Protein AF-A0A6J5JXS4-F1 (afdb_monomer)

Nearest PDB structures (foldseek):
  8ibg-assembly1_AH  TM=4.203E-01  e=9.834E+00  Mus musculus
  4q1s-assembly1_Y  TM=2.236E-01  e=3.409E+00  Saccharomyces cerevisiae S288C

Structure (mmCIF, N/CA/C/O backbone):
data_AF-A0A6J5JXS4-F1
#
_entry.id   AF-A0A6J5JXS4-F1
#
loop_
_atom_site.group_PDB
_atom_site.id
_atom_site.type_symbol
_atom_site.label_atom_id
_atom_site.label_alt_id
_atom_site.label_comp_id
_atom_site.label_asym_id
_atom_site.label_entity_id
_atom_site.label_seq_id
_atom_site.pdbx_PDB_ins_code
_atom_site.Cartn_x
_atom_site.Cartn_y
_atom_site.Cartn_z
_atom_site.occupancy
_atom_site.B_iso_or_equiv
_atom_site.auth_seq_id
_atom_site.auth_comp_id
_atom_site.auth_asym_id
_atom_site.auth_atom_id
_atom_site.pdbx_PDB_model_num
ATOM 1 N N . MET A 1 1 ? -16.108 11.701 4.682 1.00 42.06 1 MET A N 1
ATOM 2 C CA . MET A 1 1 ? -15.941 10.466 3.880 1.00 42.06 1 MET A CA 1
ATOM 3 C C . MET A 1 1 ? -17.082 10.364 2.881 1.00 42.06 1 MET A C 1
ATOM 5 O O . MET A 1 1 ? -18.223 10.491 3.297 1.00 42.06 1 MET A O 1
ATOM 9 N N . LYS A 1 2 ? -16.813 10.157 1.585 1.00 38.91 2 LYS A N 1
ATOM 10 C CA . LYS A 1 2 ? -17.868 9.739 0.647 1.00 38.91 2 LYS A CA 1
ATOM 11 C C . LYS A 1 2 ? -18.012 8.221 0.774 1.00 38.91 2 LYS A C 1
ATOM 13 O O . LYS A 1 2 ? -17.230 7.488 0.175 1.00 38.91 2 LYS A O 1
ATOM 18 N N . SER A 1 3 ? -18.940 7.761 1.609 1.00 41.81 3 SER A N 1
ATOM 19 C CA . SER A 1 3 ? -19.343 6.353 1.645 1.00 41.81 3 SER A CA 1
ATOM 20 C C . SER A 1 3 ? -19.847 5.923 0.255 1.00 41.81 3 SER A C 1
ATOM 22 O O . SER A 1 3 ? -20.440 6.721 -0.470 1.00 41.81 3 SER A O 1
ATOM 24 N N . GLY A 1 4 ? -19.550 4.683 -0.155 1.00 47.94 4 GLY A N 1
ATOM 25 C CA . GLY A 1 4 ? -20.109 4.073 -1.374 1.00 47.94 4 GLY A CA 1
ATOM 26 C C . GLY A 1 4 ? -19.338 4.247 -2.693 1.00 47.94 4 GLY A C 1
ATOM 27 O O . GLY A 1 4 ? -19.882 3.907 -3.736 1.00 47.94 4 GLY A O 1
ATOM 28 N N . ARG A 1 5 ? -18.095 4.757 -2.697 1.00 61.16 5 ARG A N 1
ATOM 29 C CA . ARG A 1 5 ? -17.274 4.869 -3.932 1.00 61.16 5 ARG A CA 1
ATOM 30 C C . ARG A 1 5 ? -16.148 3.837 -4.077 1.00 61.16 5 ARG A C 1
ATOM 32 O O . ARG A 1 5 ? -15.535 3.772 -5.136 1.00 61.16 5 ARG A O 1
ATOM 39 N N . GLY A 1 6 ? -15.853 3.064 -3.034 1.00 69.62 6 GLY A N 1
ATOM 40 C CA . GLY A 1 6 ? -14.811 2.035 -3.072 1.00 69.62 6 GLY A CA 1
ATOM 41 C C . GLY A 1 6 ? -15.343 0.711 -3.615 1.00 69.62 6 GLY A C 1
ATOM 42 O O . GLY A 1 6 ? -16.494 0.368 -3.365 1.00 69.62 6 GLY A O 1
ATOM 43 N N . ASN A 1 7 ? -14.505 -0.038 -4.329 1.00 85.81 7 ASN A N 1
ATOM 44 C CA . ASN A 1 7 ? -14.795 -1.420 -4.690 1.00 85.81 7 ASN A CA 1
ATOM 45 C C . ASN A 1 7 ? -14.575 -2.314 -3.451 1.00 85.81 7 ASN A C 1
ATOM 47 O O . ASN A 1 7 ? -13.422 -2.516 -3.070 1.00 85.81 7 ASN A O 1
ATOM 51 N N . PRO A 1 8 ? -15.627 -2.855 -2.808 1.00 89.19 8 PRO A N 1
ATOM 52 C CA . PRO A 1 8 ? -15.463 -3.650 -1.591 1.00 89.19 8 PRO A CA 1
ATOM 53 C C . PRO A 1 8 ? -14.698 -4.954 -1.843 1.00 89.19 8 PRO 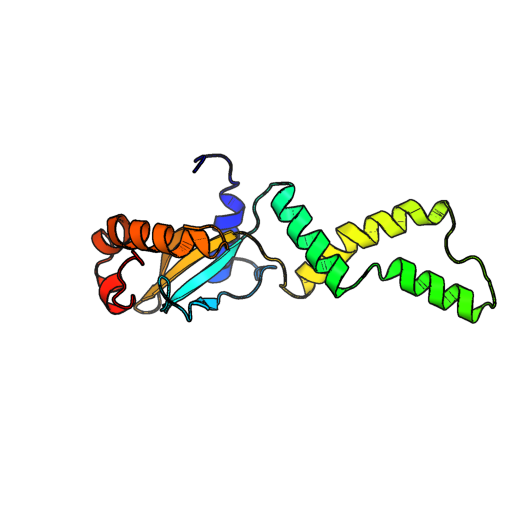A C 1
ATOM 55 O O . PRO A 1 8 ? -14.076 -5.480 -0.923 1.00 89.19 8 PRO A O 1
ATOM 58 N N . PHE A 1 9 ? -14.691 -5.459 -3.080 1.00 91.44 9 PHE A N 1
ATOM 59 C CA . PHE A 1 9 ? -13.984 -6.689 -3.418 1.00 91.44 9 PHE A CA 1
ATOM 60 C C . PHE A 1 9 ? -12.471 -6.557 -3.230 1.00 91.44 9 PHE A C 1
ATOM 62 O O . PHE A 1 9 ? -11.848 -7.521 -2.808 1.00 91.44 9 PHE A O 1
ATOM 69 N N . THR A 1 10 ? -11.882 -5.369 -3.421 1.00 92.00 10 THR A N 1
ATOM 70 C CA . THR A 1 10 ? -10.437 -5.191 -3.182 1.00 92.00 10 THR A CA 1
ATOM 71 C C . THR A 1 10 ? -10.076 -5.278 -1.702 1.00 92.00 10 THR A C 1
ATOM 73 O O . THR A 1 10 ? -8.971 -5.682 -1.363 1.00 92.00 10 THR A O 1
ATOM 76 N N . VAL A 1 11 ? -11.007 -4.943 -0.805 1.00 94.19 11 VAL A N 1
ATOM 77 C CA . VAL A 1 11 ? -10.833 -5.129 0.641 1.00 94.19 11 VAL A CA 1
ATOM 78 C C . VAL A 1 11 ? -11.006 -6.599 1.008 1.00 94.19 11 VAL A C 1
ATOM 80 O O . VAL A 1 11 ? -10.199 -7.140 1.760 1.00 94.19 11 VAL A O 1
ATOM 83 N N . LEU A 1 12 ? -12.041 -7.252 0.469 1.00 94.88 12 LEU A N 1
ATOM 84 C CA . LEU A 1 12 ? -12.311 -8.667 0.729 1.00 94.88 12 LEU A CA 1
ATOM 85 C C . LEU A 1 12 ? -11.170 -9.566 0.248 1.00 94.88 12 LEU A C 1
ATOM 87 O O . LEU A 1 12 ? -10.793 -10.479 0.970 1.00 94.88 12 LEU A O 1
ATOM 91 N N . GLU A 1 13 ? -10.567 -9.273 -0.906 1.00 94.44 13 GLU A N 1
ATOM 92 C CA . GLU A 1 13 ? -9.388 -9.993 -1.398 1.00 94.44 13 GLU A CA 1
ATOM 93 C C . GLU A 1 13 ? -8.228 -9.948 -0.394 1.00 94.44 13 GLU A C 1
ATOM 95 O O . GLU A 1 13 ? -7.579 -10.968 -0.155 1.00 94.44 13 GLU A O 1
ATOM 100 N N . GLU A 1 14 ? -7.989 -8.791 0.233 1.00 95.88 14 GLU A N 1
ATOM 101 C CA . GLU A 1 14 ? -6.938 -8.637 1.242 1.00 95.88 14 GLU A CA 1
ATOM 102 C C . GLU A 1 14 ? -7.291 -9.323 2.566 1.00 95.88 14 GLU A C 1
ATOM 104 O O . GLU A 1 14 ? -6.407 -9.897 3.203 1.00 95.88 14 GLU A O 1
ATOM 109 N N . ILE A 1 15 ? -8.569 -9.325 2.962 1.00 97.25 15 ILE A N 1
ATOM 110 C CA . ILE A 1 15 ? -9.050 -10.108 4.109 1.00 97.25 15 ILE A CA 1
ATOM 111 C C . ILE A 1 15 ? -8.861 -11.602 3.835 1.00 97.25 15 ILE A C 1
ATOM 113 O O . ILE A 1 15 ? -8.292 -12.307 4.659 1.00 97.25 15 ILE A O 1
ATOM 117 N N . ASP A 1 16 ? -9.283 -12.104 2.677 1.00 97.06 16 ASP A N 1
ATOM 118 C CA . ASP A 1 16 ? -9.129 -13.515 2.324 1.00 97.06 16 ASP A CA 1
ATOM 119 C C . ASP A 1 16 ? -7.653 -13.922 2.258 1.00 97.06 16 ASP A C 1
ATOM 121 O O . ASP A 1 16 ? -7.302 -15.008 2.721 1.00 97.06 16 ASP A O 1
ATOM 125 N N . ALA A 1 17 ? -6.778 -13.046 1.755 1.00 95.81 17 ALA A N 1
ATOM 126 C CA . ALA A 1 17 ? -5.339 -13.292 1.725 1.00 95.81 17 ALA A CA 1
ATOM 127 C C . ALA A 1 17 ? -4.741 -13.335 3.139 1.00 95.81 17 ALA A C 1
ATOM 129 O O . ALA A 1 17 ? -3.914 -14.200 3.428 1.00 95.81 17 ALA A O 1
ATOM 130 N N . LEU A 1 18 ? -5.164 -12.436 4.037 1.00 96.75 18 LEU A N 1
ATOM 131 C CA . LEU A 1 18 ? -4.766 -12.470 5.446 1.00 96.75 18 LEU A CA 1
ATOM 132 C C . LEU A 1 18 ? -5.238 -13.765 6.115 1.00 96.75 18 LEU A C 1
ATOM 134 O O . LEU A 1 18 ? -4.446 -14.441 6.769 1.00 96.75 18 LEU A O 1
ATOM 138 N N . GLU A 1 19 ? -6.497 -14.143 5.913 1.00 97.00 19 GLU A N 1
ATOM 139 C CA . GLU A 1 19 ? -7.103 -15.354 6.479 1.00 97.00 19 GLU A CA 1
ATOM 140 C C . GLU A 1 19 ? -6.625 -16.662 5.816 1.00 97.00 19 GLU A C 1
ATOM 142 O O . GLU A 1 19 ? -7.091 -17.737 6.186 1.00 97.00 19 GLU A O 1
ATOM 147 N N . GLY A 1 20 ? -5.718 -16.607 4.833 1.00 94.94 20 GLY A N 1
ATOM 148 C CA . GLY A 1 20 ? -5.206 -17.795 4.138 1.00 94.94 20 GLY A CA 1
ATOM 149 C C . GLY A 1 20 ? -6.246 -18.506 3.263 1.00 94.94 20 GLY A C 1
ATOM 150 O O . GLY A 1 20 ? -6.097 -19.688 2.962 1.00 94.94 20 GLY A O 1
ATOM 151 N N . ARG A 1 21 ? -7.311 -17.799 2.866 1.00 94.44 21 ARG A N 1
ATOM 152 C CA . ARG A 1 21 ? -8.428 -18.307 2.050 1.00 94.44 21 ARG A CA 1
ATOM 153 C C . ARG A 1 21 ? -8.268 -18.018 0.556 1.00 94.44 21 ARG A C 1
ATOM 155 O O . ARG A 1 21 ? -9.014 -18.566 -0.250 1.00 94.44 21 ARG A O 1
ATOM 162 N N . SER A 1 22 ? -7.308 -17.177 0.175 1.00 93.25 22 SER A N 1
ATOM 163 C CA . SER A 1 22 ? -7.018 -16.836 -1.220 1.00 93.25 22 SER A CA 1
ATOM 164 C C . SER A 1 22 ? -5.513 -16.823 -1.506 1.00 93.25 22 SER A C 1
ATOM 166 O O . SER A 1 22 ? -4.681 -17.148 -0.655 1.00 93.25 22 SER A O 1
ATOM 168 N N . ARG A 1 23 ? -5.155 -16.483 -2.750 1.00 90.62 23 ARG A N 1
ATOM 169 C CA . ARG A 1 23 ? -3.759 -16.313 -3.165 1.00 90.62 23 ARG A CA 1
ATOM 170 C C . ARG A 1 23 ? -3.054 -15.234 -2.325 1.00 90.62 23 ARG A C 1
ATOM 172 O O . ARG A 1 23 ? -3.706 -14.288 -1.883 1.00 90.62 23 ARG A O 1
ATOM 179 N N . PRO A 1 24 ? -1.718 -15.298 -2.187 1.00 89.81 24 PRO A N 1
ATOM 180 C CA . PRO A 1 24 ? -0.966 -14.238 -1.536 1.00 89.81 24 PRO A CA 1
ATOM 181 C C . PRO A 1 24 ? -1.234 -12.868 -2.164 1.00 89.81 24 PRO A C 1
ATOM 183 O O . PRO A 1 24 ? -1.287 -12.714 -3.387 1.00 89.81 24 PRO A O 1
ATOM 186 N N . SER A 1 25 ? -1.367 -11.867 -1.299 1.00 92.31 25 SER A N 1
ATOM 187 C CA . SER A 1 25 ? -1.529 -10.470 -1.691 1.00 92.31 25 SER A CA 1
ATOM 188 C C . SER A 1 25 ? -0.316 -9.965 -2.480 1.00 92.31 25 SER A C 1
ATOM 190 O O . SER A 1 25 ? 0.829 -10.321 -2.194 1.00 92.31 25 SER A O 1
ATOM 192 N N . GLN A 1 26 ? -0.574 -9.097 -3.459 1.00 91.62 26 GLN A N 1
ATOM 193 C CA . GLN A 1 26 ? 0.455 -8.346 -4.196 1.00 91.62 26 GLN A CA 1
ATOM 194 C C . GLN A 1 26 ? 0.848 -7.043 -3.478 1.00 91.62 26 GLN A C 1
ATOM 196 O O . GLN A 1 26 ? 1.703 -6.292 -3.952 1.00 91.62 26 GLN A O 1
ATOM 201 N N . HIS A 1 27 ? 0.206 -6.749 -2.348 1.00 92.75 27 HIS A N 1
ATOM 202 C CA . HIS A 1 27 ? 0.524 -5.620 -1.492 1.00 92.75 27 HIS A CA 1
ATOM 203 C C . HIS A 1 27 ? 1.500 -6.024 -0.400 1.00 92.75 27 HIS A C 1
ATOM 205 O O . HIS A 1 27 ? 1.545 -7.184 0.024 1.00 92.75 27 HIS A O 1
ATOM 211 N N . LYS A 1 28 ? 2.188 -5.012 0.136 1.00 91.06 28 LYS A N 1
ATOM 212 C CA . LYS A 1 28 ? 3.107 -5.173 1.266 1.00 91.06 28 LYS A CA 1
ATOM 213 C C . LYS A 1 28 ? 2.480 -6.012 2.385 1.00 91.06 28 LYS A C 1
ATOM 215 O O . LYS A 1 28 ? 1.269 -5.884 2.622 1.00 91.06 28 LYS A O 1
ATOM 220 N N . PRO A 1 29 ? 3.266 -6.851 3.084 1.00 92.88 29 PRO A N 1
ATOM 221 C CA . PRO A 1 29 ? 2.761 -7.631 4.210 1.00 92.88 29 PRO A CA 1
ATOM 222 C C . PRO A 1 29 ? 2.127 -6.714 5.270 1.00 92.88 29 PRO A C 1
ATOM 224 O O . PRO A 1 29 ? 2.455 -5.524 5.316 1.00 92.88 29 PRO A O 1
ATOM 227 N N . PRO A 1 30 ? 1.197 -7.229 6.095 1.00 96.19 30 PRO A N 1
ATOM 228 C CA . PRO A 1 30 ? 0.639 -6.450 7.191 1.00 96.19 30 PRO A CA 1
ATOM 229 C C . PRO A 1 30 ? 1.748 -6.040 8.165 1.00 96.19 30 PRO A C 1
ATOM 231 O O . PRO A 1 30 ? 2.654 -6.820 8.459 1.00 96.19 30 PRO A O 1
ATOM 234 N N . ILE A 1 31 ? 1.679 -4.806 8.658 1.00 96.25 31 ILE A N 1
ATOM 235 C CA . ILE A 1 31 ? 2.668 -4.251 9.584 1.00 96.25 31 ILE A CA 1
ATOM 236 C C . ILE A 1 31 ? 1.937 -3.721 10.810 1.00 96.25 31 ILE A C 1
ATOM 238 O O . ILE A 1 31 ? 0.905 -3.058 10.700 1.00 96.25 31 ILE A O 1
ATOM 242 N N . GLN A 1 32 ? 2.494 -3.990 11.987 1.00 97.06 32 GLN A N 1
ATOM 243 C CA . GLN A 1 32 ? 2.002 -3.401 13.221 1.00 97.06 32 GLN A CA 1
ATOM 244 C C . GLN A 1 32 ? 2.503 -1.960 13.366 1.00 97.06 32 GLN A C 1
ATOM 246 O O . GLN A 1 32 ? 3.696 -1.667 13.223 1.00 97.06 32 GLN A O 1
ATOM 251 N N . ASN A 1 33 ? 1.584 -1.051 13.668 1.00 96.12 33 ASN A N 1
ATOM 252 C CA . ASN A 1 33 ? 1.881 0.346 13.933 1.00 96.12 33 ASN A CA 1
ATOM 253 C C . ASN A 1 33 ? 2.729 0.489 15.195 1.00 96.12 33 ASN A C 1
ATOM 255 O O . ASN A 1 33 ? 2.400 -0.037 16.257 1.00 96.12 33 ASN A O 1
ATOM 259 N N . ARG A 1 34 ? 3.805 1.269 15.078 1.00 94.88 34 ARG A N 1
ATOM 260 C CA . ARG A 1 34 ? 4.791 1.471 16.151 1.00 94.88 34 ARG A CA 1
ATOM 261 C C . ARG A 1 34 ? 4.622 2.783 16.910 1.00 94.88 34 ARG A C 1
ATOM 263 O O . ARG A 1 34 ? 5.291 2.992 17.915 1.00 94.88 34 ARG A O 1
ATOM 270 N N . HIS A 1 35 ? 3.754 3.666 16.426 1.00 93.19 35 HIS A N 1
ATOM 271 C CA . HIS A 1 35 ? 3.620 5.029 16.929 1.00 93.19 35 HIS A CA 1
ATOM 272 C C . HIS A 1 35 ? 2.175 5.332 17.297 1.00 93.19 35 HIS A C 1
ATOM 274 O O . HIS A 1 35 ? 1.243 4.844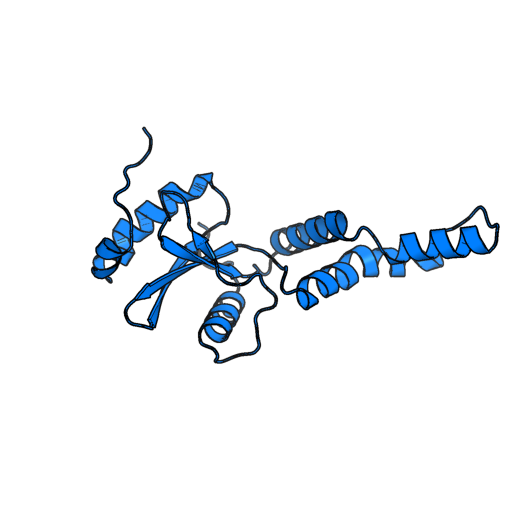 16.652 1.00 93.19 35 HIS A O 1
ATOM 280 N N . GLN A 1 36 ? 2.004 6.160 18.326 1.00 94.00 36 GLN A N 1
ATOM 281 C CA . GLN A 1 36 ? 0.707 6.726 18.668 1.00 94.00 36 GLN A CA 1
ATOM 282 C C . GLN A 1 36 ? 0.147 7.542 17.485 1.00 94.00 36 GLN A C 1
ATOM 284 O O . GLN A 1 36 ? 0.920 8.045 16.663 1.00 94.00 36 GLN A O 1
ATOM 289 N N . PRO A 1 37 ? -1.184 7.646 17.355 1.00 94.81 37 PRO A N 1
ATOM 290 C CA . PRO A 1 37 ? -2.209 7.107 18.258 1.00 94.81 37 PRO A CA 1
ATOM 291 C C . PRO A 1 37 ? -2.639 5.661 17.961 1.00 94.81 37 PRO A C 1
ATOM 293 O O . PRO A 1 37 ? -3.401 5.074 18.726 1.00 94.81 37 PRO A O 1
ATOM 296 N N . LEU A 1 38 ? -2.151 5.069 16.869 1.00 95.88 38 LEU A N 1
ATOM 297 C CA . LEU A 1 38 ? -2.603 3.764 16.364 1.00 95.88 38 LEU A CA 1
ATOM 298 C C . LEU A 1 38 ? -1.679 2.602 16.751 1.00 95.88 38 LEU A C 1
ATOM 300 O O . LEU A 1 38 ? -1.756 1.537 16.139 1.00 95.88 38 LEU A O 1
ATOM 304 N N . LYS A 1 39 ? -0.773 2.808 17.714 1.00 96.00 39 LYS A N 1
ATOM 305 C CA . LYS A 1 39 ? 0.221 1.812 18.130 1.00 96.00 39 LYS A CA 1
ATOM 306 C C . LYS A 1 39 ? -0.456 0.494 18.521 1.00 96.00 39 LYS A C 1
ATOM 308 O O . LYS A 1 39 ? -1.550 0.501 19.076 1.00 96.00 39 LYS A O 1
ATOM 313 N N . ASN A 1 40 ? 0.206 -0.620 18.210 1.00 96.81 40 ASN A N 1
ATOM 314 C CA . ASN A 1 40 ? -0.246 -2.004 18.412 1.00 96.81 40 ASN A CA 1
ATOM 315 C C . ASN A 1 40 ? -1.373 -2.485 17.484 1.00 96.81 40 ASN A C 1
ATOM 317 O O . ASN A 1 40 ? -1.559 -3.696 17.354 1.00 96.81 40 ASN A O 1
ATOM 321 N N . LEU A 1 41 ? -2.067 -1.593 16.772 1.00 97.31 41 LEU A N 1
ATOM 322 C CA . LEU A 1 41 ? -2.932 -2.009 15.670 1.00 97.31 41 LEU A CA 1
ATOM 323 C C . LEU A 1 41 ? -2.103 -2.416 14.456 1.00 97.31 41 LEU A C 1
ATOM 325 O O . LEU A 1 41 ? -1.043 -1.851 14.183 1.00 97.31 41 LEU A O 1
ATOM 329 N N . TRP A 1 42 ? -2.625 -3.361 13.690 1.00 98.06 42 TRP A N 1
ATOM 330 C CA . TRP A 1 42 ? -2.078 -3.749 12.404 1.00 98.06 42 TRP A CA 1
ATOM 331 C C . TRP A 1 42 ? -2.734 -2.956 11.281 1.00 98.06 42 TRP A C 1
ATOM 333 O O . TRP A 1 42 ? -3.918 -2.620 11.348 1.00 98.06 42 TRP A O 1
ATOM 343 N N . HIS A 1 43 ? -1.969 -2.693 10.224 1.00 97.25 43 HIS A N 1
ATOM 344 C CA . HIS A 1 43 ? -2.509 -2.217 8.960 1.00 97.25 43 HIS A CA 1
ATOM 345 C C . HIS A 1 43 ? -2.057 -3.118 7.813 1.00 97.25 43 HIS A C 1
ATOM 347 O O . HIS A 1 43 ? -0.897 -3.532 7.725 1.00 97.25 43 HIS A O 1
ATOM 353 N N . LYS A 1 44 ? -2.988 -3.394 6.903 1.00 96.62 44 LYS A N 1
ATOM 354 C CA . LYS A 1 44 ? -2.735 -4.033 5.614 1.00 96.62 44 LYS A CA 1
ATOM 355 C C . LYS A 1 44 ? -3.094 -3.052 4.505 1.00 96.62 44 LYS A C 1
ATOM 357 O O . LYS A 1 44 ? -4.098 -2.355 4.600 1.00 96.62 44 LYS A O 1
ATOM 362 N N . HIS A 1 45 ? -2.269 -2.981 3.466 1.00 95.38 45 HIS A N 1
ATOM 363 C CA . HIS A 1 45 ? -2.566 -2.131 2.317 1.00 95.38 45 HIS A CA 1
ATOM 364 C C . HIS A 1 45 ? -3.582 -2.813 1.400 1.00 95.38 45 HIS A C 1
ATOM 366 O O . HIS A 1 45 ? -3.435 -4.001 1.121 1.00 95.38 45 HIS A O 1
ATOM 372 N N . TYR A 1 46 ? -4.545 -2.045 0.896 1.00 93.56 46 TYR A N 1
ATOM 373 C CA . TYR A 1 46 ? -5.428 -2.446 -0.198 1.00 93.56 46 TYR A CA 1
ATOM 374 C C . TYR A 1 46 ? -5.453 -1.354 -1.272 1.00 93.56 46 TYR A C 1
ATOM 376 O O . TYR A 1 46 ? -5.275 -0.166 -0.980 1.00 93.56 46 TYR A O 1
ATOM 384 N N . GLN A 1 47 ? -5.667 -1.744 -2.529 1.00 88.94 47 GLN A N 1
ATOM 385 C CA . GLN A 1 47 ? -5.759 -0.786 -3.628 1.00 88.94 47 GLN A CA 1
ATOM 386 C C . GLN A 1 47 ? -7.186 -0.261 -3.774 1.00 88.94 47 GLN A C 1
ATOM 388 O O . GLN A 1 47 ? -8.155 -1.028 -3.767 1.00 88.94 47 GLN A O 1
ATOM 393 N N . GLN A 1 48 ? -7.316 1.044 -3.994 1.00 88.75 48 GLN A N 1
ATOM 394 C CA . GLN A 1 48 ? -8.569 1.618 -4.470 1.00 88.75 48 GLN A CA 1
ATOM 395 C C . GLN A 1 48 ? -8.647 1.474 -5.994 1.00 88.75 48 GLN A C 1
ATOM 397 O O . GLN A 1 48 ? -7.633 1.478 -6.692 1.00 88.75 48 GLN A O 1
ATOM 402 N N . SER A 1 49 ? -9.858 1.343 -6.534 1.00 85.00 49 SER A N 1
ATOM 403 C CA . SER A 1 49 ? -10.085 1.212 -7.982 1.00 85.00 49 SER A CA 1
ATOM 404 C C . SER A 1 49 ? -10.077 2.558 -8.722 1.00 85.00 49 SER A C 1
ATOM 406 O O . SER A 1 49 ? -10.735 2.697 -9.749 1.00 85.00 49 SER A O 1
ATOM 408 N N . ASP A 1 50 ? -9.368 3.559 -8.200 1.00 86.19 50 ASP A N 1
ATOM 409 C CA . ASP A 1 50 ? -9.301 4.900 -8.776 1.00 86.19 50 ASP A CA 1
ATOM 410 C C . ASP A 1 50 ? -7.934 5.221 -9.399 1.00 86.19 50 ASP A C 1
ATOM 412 O O . ASP A 1 50 ? -6.913 4.565 -9.162 1.00 86.19 50 ASP A O 1
ATOM 416 N N . LEU A 1 51 ? -7.933 6.267 -10.228 1.00 88.56 51 LEU A N 1
ATOM 417 C CA . LEU A 1 51 ? -6.751 6.717 -10.955 1.00 88.56 51 LEU A CA 1
ATOM 418 C C . LEU A 1 51 ? -5.639 7.210 -10.020 1.00 88.56 51 LEU A C 1
ATOM 420 O O . LEU A 1 51 ? -4.464 7.047 -10.343 1.00 88.56 51 LEU A O 1
ATOM 424 N N . ALA A 1 52 ? -5.983 7.793 -8.868 1.00 89.00 52 ALA A N 1
ATOM 425 C CA . ALA A 1 52 ? -4.998 8.326 -7.933 1.00 89.00 52 ALA A CA 1
ATOM 426 C C . ALA A 1 52 ? -4.192 7.193 -7.278 1.00 89.00 52 ALA A C 1
ATOM 428 O O . ALA A 1 52 ? -2.965 7.276 -7.195 1.00 89.00 52 ALA A O 1
ATOM 429 N N . SER A 1 53 ? -4.858 6.100 -6.900 1.00 88.31 53 SER A N 1
ATOM 430 C CA . SER A 1 53 ? -4.229 4.894 -6.359 1.00 88.31 53 SER A CA 1
ATOM 431 C C . SER A 1 53 ? -3.293 4.228 -7.376 1.00 88.31 53 SER A C 1
ATOM 433 O O . SER A 1 53 ? -2.167 3.839 -7.040 1.00 88.31 53 SER A O 1
ATOM 435 N N . MET A 1 5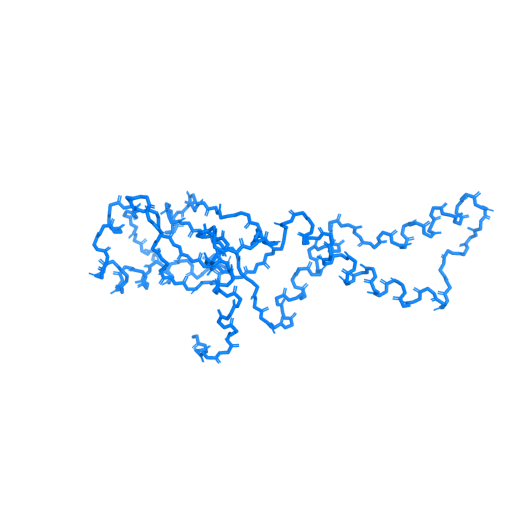4 ? -3.700 4.166 -8.650 1.00 91.38 54 MET A N 1
ATOM 436 C CA . MET A 1 54 ? -2.832 3.683 -9.728 1.00 91.38 54 MET A CA 1
ATOM 437 C C . MET A 1 54 ? -1.625 4.608 -9.937 1.00 91.38 54 MET A C 1
ATOM 439 O O . MET A 1 54 ? -0.487 4.138 -9.958 1.00 91.38 54 MET A O 1
ATOM 443 N N . ALA A 1 55 ? -1.852 5.921 -10.038 1.00 92.94 55 ALA A N 1
ATOM 444 C CA . ALA A 1 55 ? -0.803 6.915 -10.259 1.00 92.94 55 ALA A CA 1
ATOM 445 C C . ALA A 1 55 ? 0.245 6.919 -9.136 1.00 92.94 55 ALA A C 1
ATOM 447 O O . ALA A 1 55 ? 1.439 7.039 -9.411 1.00 92.94 55 ALA A O 1
ATOM 448 N N . LEU A 1 56 ? -0.176 6.720 -7.881 1.00 93.50 56 LEU A N 1
ATOM 449 C CA . LEU A 1 56 ? 0.727 6.562 -6.741 1.00 93.50 56 LEU A CA 1
ATOM 450 C C . LEU A 1 56 ? 1.707 5.402 -6.956 1.00 93.50 56 LEU A C 1
ATOM 452 O O . LEU A 1 56 ? 2.913 5.564 -6.760 1.00 93.50 56 LEU A O 1
ATOM 456 N N . ASN A 1 57 ? 1.208 4.234 -7.368 1.00 95.44 57 ASN A N 1
ATOM 457 C CA . ASN A 1 57 ? 2.055 3.064 -7.587 1.00 95.44 57 ASN A CA 1
ATOM 458 C C . ASN A 1 57 ? 2.923 3.197 -8.844 1.00 95.44 57 ASN A C 1
ATOM 460 O O . ASN A 1 57 ? 4.094 2.830 -8.785 1.00 95.44 57 ASN A O 1
ATOM 464 N N . VAL A 1 58 ? 2.416 3.797 -9.927 1.00 96.06 58 VAL A N 1
ATOM 465 C CA . VAL A 1 58 ? 3.222 4.113 -11.122 1.00 96.06 58 VAL A CA 1
ATOM 466 C C . VAL A 1 58 ? 4.372 5.054 -10.763 1.00 96.06 58 VAL A C 1
ATOM 468 O O . VAL A 1 58 ? 5.523 4.749 -11.058 1.00 96.06 58 VAL A O 1
ATOM 471 N N . LYS A 1 59 ? 4.100 6.151 -10.043 1.00 96.56 59 LYS A N 1
ATOM 472 C CA . LYS A 1 59 ? 5.136 7.093 -9.591 1.00 96.56 59 LYS A CA 1
ATOM 473 C C . LYS A 1 59 ? 6.193 6.397 -8.735 1.00 96.56 59 LYS A C 1
ATOM 475 O O . LYS A 1 59 ? 7.383 6.580 -8.966 1.00 96.56 59 LYS A O 1
ATOM 480 N N . ARG A 1 60 ? 5.771 5.581 -7.763 1.00 96.25 60 ARG A N 1
ATOM 481 C CA . ARG A 1 60 ? 6.691 4.815 -6.905 1.00 96.25 60 ARG A CA 1
ATOM 482 C C . ARG A 1 60 ? 7.554 3.847 -7.709 1.00 96.25 60 ARG A C 1
ATOM 484 O O . ARG A 1 60 ? 8.745 3.746 -7.437 1.00 96.25 60 ARG A O 1
ATOM 491 N N . ALA A 1 61 ? 6.958 3.137 -8.664 1.00 97.00 61 ALA A N 1
ATOM 492 C CA . ALA A 1 61 ? 7.676 2.201 -9.514 1.00 97.00 61 ALA A CA 1
ATOM 493 C C . ALA A 1 61 ? 8.689 2.926 -10.408 1.00 97.00 61 ALA A C 1
ATOM 495 O O . ALA A 1 61 ? 9.843 2.521 -10.442 1.00 97.00 61 ALA A O 1
ATOM 496 N N . LEU A 1 62 ? 8.303 4.042 -11.033 1.00 97.44 62 LEU A N 1
ATOM 497 C CA . LEU A 1 62 ? 9.207 4.879 -11.828 1.00 97.44 62 LEU A CA 1
ATOM 498 C C . LEU A 1 62 ? 10.382 5.403 -10.998 1.00 97.44 62 LEU A C 1
ATOM 500 O O . LEU A 1 62 ? 11.520 5.328 -11.441 1.00 97.44 62 LEU A O 1
ATOM 504 N N . SER A 1 63 ? 10.142 5.883 -9.774 1.00 97.19 63 SER A N 1
ATOM 505 C CA . SER A 1 63 ? 11.231 6.317 -8.885 1.00 97.19 63 SER A CA 1
ATOM 506 C C . SER A 1 63 ? 12.172 5.180 -8.482 1.00 97.19 63 SER A C 1
ATOM 508 O O . SER A 1 63 ? 13.322 5.445 -8.150 1.00 97.19 63 SER A O 1
ATOM 510 N N . LYS A 1 64 ? 11.690 3.932 -8.470 1.00 97.06 64 LYS A N 1
ATOM 511 C CA . LYS A 1 64 ? 12.476 2.767 -8.057 1.00 97.06 64 LYS A CA 1
ATOM 512 C C . LYS A 1 64 ? 13.235 2.119 -9.217 1.00 97.06 64 LYS A C 1
ATOM 514 O O . LYS A 1 64 ? 14.386 1.744 -9.038 1.00 97.06 64 LYS A O 1
ATOM 519 N N . TYR A 1 65 ? 12.587 1.949 -10.365 1.00 97.25 65 TYR A N 1
ATOM 520 C CA . TYR A 1 65 ? 13.103 1.172 -11.497 1.00 97.25 65 TYR A CA 1
ATOM 521 C C . TYR A 1 65 ? 13.475 2.030 -12.707 1.00 97.25 65 TYR A C 1
ATOM 523 O O . TYR A 1 65 ? 14.067 1.514 -13.650 1.00 97.25 65 TYR A O 1
ATOM 531 N N . GLY A 1 66 ? 13.091 3.309 -12.726 1.00 97.19 66 GLY A N 1
ATOM 532 C CA . GLY A 1 66 ? 13.127 4.114 -13.941 1.00 97.19 66 GLY A CA 1
ATOM 533 C C . GLY A 1 66 ? 12.215 3.524 -15.019 1.00 97.19 66 GLY A C 1
ATOM 534 O O . GLY A 1 66 ? 11.102 3.069 -14.735 1.00 97.19 66 GLY A O 1
ATOM 535 N N . ILE A 1 67 ? 12.707 3.528 -16.258 1.00 97.00 67 ILE A N 1
ATOM 536 C CA . ILE A 1 67 ? 12.088 2.854 -17.404 1.00 97.00 67 ILE A CA 1
ATOM 537 C C . ILE A 1 67 ? 13.136 1.881 -17.964 1.00 97.00 67 ILE A C 1
ATOM 539 O O . ILE A 1 67 ? 13.952 2.291 -18.793 1.00 97.00 67 ILE A O 1
ATOM 543 N N . PRO A 1 68 ? 13.186 0.626 -17.477 1.00 96.69 68 PRO A N 1
ATOM 544 C CA . PRO A 1 68 ? 14.201 -0.349 -17.877 1.00 96.69 68 PRO A CA 1
ATOM 545 C C . PRO A 1 68 ? 14.373 -0.513 -19.389 1.00 96.69 68 PRO A C 1
ATOM 547 O O . PRO A 1 68 ? 15.501 -0.640 -19.853 1.00 96.69 68 PRO A O 1
ATOM 550 N N . PHE A 1 69 ? 13.290 -0.439 -20.164 1.00 96.25 69 PHE A N 1
ATOM 551 C CA . PHE A 1 69 ? 13.347 -0.496 -21.624 1.00 96.25 69 PHE A CA 1
ATOM 552 C C . PHE A 1 69 ? 14.188 0.644 -22.221 1.00 96.25 69 PHE A C 1
ATOM 554 O O . PHE A 1 69 ? 14.985 0.422 -23.127 1.00 96.25 69 PHE A O 1
ATOM 561 N N . VAL A 1 70 ? 14.052 1.868 -21.695 1.00 94.88 70 VAL A N 1
ATOM 562 C CA . VAL A 1 70 ? 14.860 3.015 -22.143 1.00 94.88 70 VAL A CA 1
ATOM 563 C C . VAL A 1 70 ? 16.328 2.799 -21.800 1.00 94.88 70 VAL A C 1
ATOM 565 O O . VAL A 1 70 ? 17.181 3.033 -22.650 1.00 94.88 70 VAL A O 1
ATOM 568 N N . GLN A 1 71 ? 16.620 2.325 -20.585 1.00 94.31 71 GLN A N 1
ATOM 569 C CA . GLN A 1 71 ? 17.998 2.045 -20.181 1.00 94.31 71 GLN A CA 1
ATOM 570 C C . GLN A 1 71 ? 18.632 0.983 -21.084 1.00 94.31 71 GLN A C 1
ATOM 572 O O . GLN A 1 71 ? 19.721 1.198 -21.601 1.00 94.31 71 GLN A O 1
ATOM 577 N N . GLN A 1 72 ? 17.905 -0.101 -21.364 1.00 94.31 72 GLN A N 1
ATOM 578 C CA . GLN A 1 72 ? 18.348 -1.140 -22.288 1.00 94.31 72 GLN A CA 1
ATOM 579 C C . GLN A 1 72 ? 18.681 -0.567 -23.674 1.00 94.31 72 GLN A C 1
ATOM 581 O O . GLN A 1 72 ? 19.720 -0.897 -24.237 1.00 94.31 72 GLN A O 1
ATOM 586 N N . LYS A 1 73 ? 17.835 0.315 -24.222 1.00 94.12 73 LYS A N 1
ATOM 587 C CA . LYS A 1 73 ? 18.078 0.929 -25.538 1.00 94.12 73 LYS A CA 1
ATOM 588 C C . LYS A 1 73 ? 19.297 1.847 -25.561 1.00 94.12 73 LYS A C 1
ATOM 590 O O . LYS A 1 73 ? 20.006 1.888 -26.563 1.00 94.12 73 LYS A O 1
ATOM 595 N N . ILE A 1 74 ? 19.554 2.558 -24.466 1.00 91.44 74 ILE A N 1
ATOM 596 C CA . ILE A 1 74 ? 20.768 3.367 -24.307 1.00 91.44 74 ILE A CA 1
ATOM 597 C C . ILE A 1 74 ? 22.007 2.463 -24.296 1.00 91.44 74 ILE A C 1
ATOM 599 O O . ILE A 1 74 ? 22.973 2.750 -25.001 1.00 91.44 74 ILE A O 1
ATOM 603 N N . ASP A 1 75 ? 21.964 1.362 -23.545 1.00 92.38 75 ASP A N 1
ATOM 604 C CA . ASP A 1 75 ? 23.090 0.433 -23.415 1.00 92.38 75 ASP A CA 1
ATOM 605 C C . ASP A 1 75 ? 23.401 -0.277 -24.750 1.00 92.38 75 ASP A C 1
ATOM 607 O O . ASP A 1 75 ? 24.565 -0.393 -25.138 1.00 92.38 75 ASP A O 1
ATOM 611 N N . GLU A 1 76 ? 22.366 -0.699 -25.489 1.00 92.00 76 GLU A N 1
ATOM 612 C CA . GLU A 1 76 ? 22.487 -1.303 -26.826 1.00 92.00 76 GLU A CA 1
ATOM 613 C C . GLU A 1 76 ? 23.127 -0.337 -27.838 1.00 92.00 76 GLU A C 1
ATOM 615 O O . GLU A 1 76 ? 24.070 -0.711 -28.538 1.00 92.00 76 GLU A O 1
ATOM 620 N N . ALA A 1 77 ? 22.663 0.916 -27.888 1.00 90.25 77 ALA A N 1
ATOM 621 C CA . ALA A 1 77 ? 23.203 1.929 -28.795 1.00 90.25 77 ALA A CA 1
ATOM 622 C C . ALA A 1 77 ? 24.664 2.277 -28.461 1.00 90.25 77 ALA A C 1
ATOM 624 O O . ALA A 1 77 ? 25.504 2.360 -29.358 1.00 90.25 77 ALA A O 1
ATOM 625 N N . ALA A 1 78 ? 24.994 2.407 -27.170 1.00 88.75 78 ALA A N 1
ATOM 626 C CA . ALA A 1 78 ? 26.363 2.652 -26.722 1.00 88.75 78 ALA A CA 1
ATOM 627 C C . ALA A 1 78 ? 27.314 1.518 -27.140 1.00 88.75 78 ALA A C 1
ATOM 629 O O . ALA A 1 78 ? 28.426 1.785 -27.597 1.00 88.75 78 ALA A O 1
ATOM 630 N N . ALA A 1 79 ? 26.869 0.261 -27.041 1.00 91.62 79 ALA A N 1
ATOM 631 C CA . ALA A 1 79 ? 27.639 -0.898 -27.492 1.00 91.62 79 ALA A CA 1
ATOM 632 C C . ALA A 1 79 ? 27.837 -0.930 -29.021 1.00 91.62 79 ALA A C 1
ATOM 634 O O . ALA A 1 79 ? 28.864 -1.419 -29.493 1.00 91.62 79 ALA A O 1
ATOM 635 N N . ALA A 1 80 ? 26.884 -0.391 -29.786 1.00 91.38 80 ALA A N 1
ATOM 636 C CA . ALA A 1 80 ? 26.957 -0.268 -31.242 1.00 91.38 80 ALA A CA 1
ATOM 637 C C . ALA A 1 80 ? 27.713 0.989 -31.728 1.00 91.38 80 ALA A C 1
ATOM 639 O O . ALA A 1 80 ? 27.984 1.116 -32.922 1.00 91.38 80 ALA A O 1
ATOM 640 N N . GLY A 1 81 ? 28.077 1.910 -30.827 1.00 90.50 81 GLY A N 1
ATOM 641 C CA . GLY A 1 81 ? 28.688 3.194 -31.183 1.00 90.50 81 GLY A CA 1
ATOM 642 C C . GLY A 1 81 ? 27.708 4.185 -31.826 1.00 90.50 81 GLY A C 1
ATOM 643 O O . GLY A 1 81 ? 28.130 5.078 -32.559 1.00 90.50 81 GLY A O 1
ATOM 644 N N . GLU A 1 82 ? 26.407 4.025 -31.580 1.00 87.75 82 GLU A N 1
ATOM 645 C CA . GLU A 1 82 ? 25.350 4.875 -32.126 1.00 87.75 82 GLU A CA 1
ATOM 646 C C . GLU A 1 82 ? 25.011 6.035 -31.177 1.00 87.75 82 GLU A C 1
ATOM 648 O O . GLU A 1 82 ? 24.853 5.855 -29.971 1.00 87.75 82 GLU A O 1
ATOM 653 N N . GLU A 1 83 ? 24.824 7.240 -31.724 1.00 75.62 83 GLU A N 1
ATOM 654 C CA . GLU A 1 83 ? 24.441 8.418 -30.926 1.00 75.62 83 GLU A CA 1
ATOM 655 C C . GLU A 1 83 ? 22.920 8.541 -30.702 1.00 75.62 83 GLU A C 1
ATOM 657 O O . GLU A 1 83 ? 22.477 9.319 -29.852 1.00 75.62 83 GLU A O 1
ATOM 662 N N . ARG A 1 84 ? 22.091 7.795 -31.453 1.00 74.75 84 ARG A N 1
ATOM 663 C CA . ARG A 1 84 ? 20.624 7.922 -31.434 1.00 74.75 84 ARG A CA 1
ATOM 664 C C . ARG A 1 84 ? 19.962 6.650 -30.899 1.00 74.75 84 ARG A C 1
ATOM 666 O O . ARG A 1 84 ? 19.905 5.638 -31.573 1.00 74.75 84 ARG A O 1
ATOM 673 N N . TYR A 1 85 ? 19.412 6.749 -29.693 1.00 76.88 85 TYR A N 1
ATOM 674 C CA . TYR A 1 85 ? 18.992 5.611 -28.860 1.00 76.88 85 TYR A CA 1
ATOM 675 C C . TYR A 1 85 ? 17.478 5.326 -28.875 1.00 76.88 85 TYR A C 1
ATOM 677 O O . TYR A 1 85 ? 17.046 4.232 -28.518 1.00 76.88 85 TYR A O 1
ATOM 685 N N . ILE A 1 86 ? 16.634 6.291 -29.265 1.00 86.62 86 ILE A N 1
ATOM 686 C CA . ILE A 1 86 ? 15.167 6.141 -29.266 1.00 86.62 86 ILE A CA 1
ATOM 687 C C . ILE A 1 86 ? 14.580 6.597 -30.604 1.00 86.62 86 ILE A C 1
ATOM 689 O O . ILE A 1 86 ? 14.836 7.714 -31.059 1.00 86.62 86 ILE A O 1
ATOM 693 N N . ALA A 1 87 ? 13.745 5.737 -31.189 1.00 88.88 87 ALA A N 1
ATOM 694 C CA . ALA A 1 87 ? 12.984 5.979 -32.405 1.00 88.88 87 ALA A CA 1
ATOM 695 C C . ALA A 1 87 ? 11.477 6.068 -32.112 1.00 88.88 87 ALA A C 1
ATOM 697 O O . ALA A 1 87 ? 11.014 5.724 -31.022 1.00 88.88 87 ALA A O 1
ATOM 698 N N . ILE A 1 88 ? 10.703 6.536 -33.094 1.00 91.12 88 ILE A N 1
ATOM 699 C CA . ILE A 1 88 ? 9.248 6.692 -32.959 1.00 91.12 88 ILE A CA 1
ATOM 700 C C . ILE A 1 88 ? 8.551 5.343 -32.730 1.00 91.12 88 ILE A C 1
ATOM 702 O O . ILE A 1 88 ? 7.578 5.289 -31.978 1.00 91.12 88 ILE A O 1
ATOM 706 N N . GLU A 1 89 ? 9.077 4.247 -33.293 1.00 93.31 89 GLU A N 1
ATOM 707 C CA . GLU A 1 89 ? 8.543 2.902 -33.057 1.00 93.31 89 GLU A CA 1
ATOM 708 C C . GLU A 1 89 ? 8.584 2.482 -31.580 1.00 93.31 89 GLU A C 1
ATOM 710 O O . GLU A 1 89 ? 7.737 1.710 -31.141 1.00 93.31 89 GLU A O 1
ATOM 715 N N . HIS A 1 90 ? 9.500 3.045 -30.785 1.00 94.19 90 HIS A N 1
ATOM 716 C CA . HIS A 1 90 ? 9.680 2.686 -29.379 1.00 94.19 90 HIS A CA 1
ATOM 717 C C . HIS A 1 90 ? 8.673 3.357 -28.433 1.00 94.19 90 HIS A C 1
ATOM 719 O O . HIS A 1 90 ? 8.619 3.003 -27.258 1.00 94.19 90 HIS A O 1
ATOM 725 N N . VAL A 1 91 ? 7.873 4.330 -28.890 1.00 94.81 91 VAL A N 1
ATOM 726 C CA . VAL A 1 91 ? 6.980 5.111 -28.006 1.00 94.81 91 VAL A CA 1
ATOM 727 C C . VAL A 1 91 ? 6.007 4.215 -27.233 1.00 94.81 91 VAL A C 1
ATOM 729 O O . VAL A 1 91 ? 5.800 4.422 -26.035 1.00 94.81 91 VAL A O 1
ATOM 732 N N . ASN A 1 92 ? 5.445 3.198 -27.891 1.00 96.81 92 ASN A N 1
ATOM 733 C CA . ASN A 1 92 ? 4.510 2.272 -27.250 1.00 96.81 92 ASN A CA 1
ATOM 734 C C . ASN A 1 92 ? 5.198 1.402 -26.194 1.00 96.81 92 ASN A C 1
ATOM 736 O O . ASN A 1 92 ? 4.643 1.208 -25.112 1.00 96.81 92 ASN A O 1
ATOM 740 N N . ASP A 1 93 ? 6.412 0.932 -26.472 1.00 97.12 93 ASP A N 1
ATOM 741 C CA . ASP A 1 93 ? 7.177 0.108 -25.536 1.00 97.12 93 ASP A CA 1
ATOM 742 C C . ASP A 1 93 ? 7.607 0.913 -24.311 1.00 97.12 93 ASP A C 1
ATOM 744 O O . ASP A 1 93 ? 7.466 0.445 -23.182 1.00 97.12 93 ASP A O 1
ATOM 748 N N . ILE A 1 94 ? 8.028 2.166 -24.514 1.00 96.69 94 ILE A N 1
ATOM 749 C CA . ILE A 1 94 ? 8.362 3.097 -23.431 1.00 96.69 94 ILE A CA 1
ATOM 750 C C . ILE A 1 94 ? 7.139 3.334 -22.540 1.00 96.69 94 ILE A C 1
ATOM 752 O O . ILE A 1 94 ? 7.238 3.223 -21.317 1.00 96.69 94 ILE A O 1
ATOM 756 N N . ALA A 1 95 ? 5.977 3.634 -23.130 1.00 96.81 95 ALA A N 1
ATOM 757 C CA . ALA A 1 95 ? 4.750 3.869 -22.371 1.00 96.81 95 ALA A CA 1
ATOM 758 C C . ALA A 1 95 ? 4.296 2.613 -21.609 1.00 96.81 95 ALA A C 1
ATOM 760 O O . ALA A 1 95 ? 3.928 2.690 -20.431 1.00 96.81 95 ALA A O 1
ATOM 761 N N . ASN A 1 96 ? 4.350 1.447 -22.258 1.00 97.56 96 ASN A N 1
ATOM 762 C CA . ASN A 1 96 ? 3.979 0.178 -21.648 1.00 97.56 96 ASN A CA 1
ATOM 763 C C . ASN A 1 96 ? 4.921 -0.203 -20.498 1.00 97.56 96 ASN A C 1
ATOM 765 O O . ASN A 1 96 ? 4.457 -0.621 -19.437 1.00 97.56 96 ASN A O 1
ATOM 769 N N . ASP A 1 97 ? 6.230 -0.028 -20.668 1.00 97.62 97 ASP A N 1
ATOM 770 C CA . ASP A 1 97 ? 7.205 -0.343 -19.628 1.00 97.62 97 ASP A CA 1
ATOM 771 C C . ASP A 1 97 ? 7.095 0.608 -18.427 1.00 97.62 97 ASP A C 1
ATOM 773 O O . ASP A 1 97 ? 7.076 0.168 -17.270 1.00 97.62 97 ASP A O 1
ATOM 777 N N . ALA A 1 98 ? 6.915 1.904 -18.702 1.00 96.44 98 ALA A N 1
ATOM 778 C CA . ALA A 1 98 ? 6.745 2.937 -17.686 1.00 96.44 98 ALA A CA 1
ATOM 779 C C . ALA A 1 98 ? 5.533 2.687 -16.772 1.00 96.44 98 ALA A C 1
ATOM 781 O O . ALA A 1 98 ? 5.591 3.018 -15.584 1.00 96.44 98 ALA A O 1
ATOM 782 N N . ILE A 1 99 ? 4.456 2.094 -17.305 1.00 95.94 99 ILE A N 1
ATOM 783 C CA . ILE A 1 99 ? 3.203 1.840 -16.582 1.00 95.94 99 ILE A CA 1
ATOM 784 C C . ILE A 1 99 ? 3.045 0.349 -16.260 1.00 95.94 99 ILE A C 1
ATOM 786 O O . ILE A 1 99 ? 3.225 -0.055 -15.111 1.00 95.94 99 ILE A O 1
ATOM 790 N N . SER A 1 100 ? 2.679 -0.475 -17.244 1.00 96.00 100 SER A N 1
ATOM 791 C CA . SER A 1 100 ? 2.322 -1.886 -17.054 1.00 96.00 100 SER A CA 1
ATOM 792 C C . SER A 1 100 ? 3.500 -2.715 -16.563 1.00 96.00 100 SER A C 1
ATOM 794 O O . SER A 1 100 ? 3.344 -3.479 -15.608 1.00 96.00 100 SER A O 1
ATOM 796 N N . GLY A 1 101 ? 4.675 -2.543 -17.179 1.00 96.69 101 GLY A N 1
ATOM 797 C CA . GLY A 1 101 ? 5.900 -3.237 -16.779 1.00 96.69 101 GLY A CA 1
ATOM 798 C C . GLY A 1 101 ? 6.248 -2.926 -15.326 1.00 96.69 101 GLY A C 1
ATOM 799 O O . GLY A 1 101 ? 6.403 -3.821 -14.495 1.00 96.69 101 GLY A O 1
ATOM 800 N N . ASN A 1 102 ? 6.256 -1.641 -14.985 1.00 95.88 102 ASN A N 1
ATOM 801 C CA . ASN A 1 102 ? 6.570 -1.148 -13.650 1.00 95.88 102 ASN A CA 1
ATOM 802 C C . ASN A 1 102 ? 5.559 -1.559 -12.571 1.00 95.88 102 ASN A C 1
ATOM 804 O O . ASN A 1 102 ? 5.955 -1.967 -11.474 1.00 95.88 102 ASN A O 1
ATOM 808 N N . LEU A 1 103 ? 4.258 -1.524 -12.872 1.00 95.62 103 LEU A N 1
ATOM 809 C CA . LEU A 1 103 ? 3.237 -2.081 -11.982 1.00 95.62 103 LEU A CA 1
ATOM 810 C C . LEU A 1 103 ? 3.402 -3.599 -11.826 1.00 95.62 103 LEU A C 1
ATOM 812 O O . LEU A 1 103 ? 3.249 -4.117 -10.722 1.00 95.62 103 LEU A O 1
ATOM 816 N N . GLY A 1 104 ? 3.751 -4.310 -12.901 1.00 96.44 104 GLY A N 1
ATOM 817 C CA . GLY A 1 104 ? 4.076 -5.736 -12.880 1.00 96.44 104 GLY A CA 1
ATOM 818 C C . GLY A 1 104 ? 5.228 -6.063 -11.929 1.00 96.44 104 GLY A C 1
ATOM 819 O O . GLY A 1 104 ? 5.079 -6.943 -11.083 1.00 96.44 104 GLY A O 1
ATOM 820 N N . ARG A 1 105 ? 6.324 -5.298 -11.987 1.00 97.12 105 ARG A N 1
ATOM 821 C CA . ARG A 1 105 ? 7.474 -5.439 -11.074 1.00 97.12 105 ARG A CA 1
ATOM 822 C C . ARG A 1 105 ? 7.076 -5.234 -9.615 1.00 97.12 105 ARG A C 1
ATOM 824 O O . ARG A 1 105 ? 7.407 -6.056 -8.769 1.00 97.12 105 ARG A O 1
ATOM 831 N N . LEU A 1 106 ? 6.301 -4.185 -9.307 1.00 95.94 106 LEU A N 1
ATOM 832 C CA . LEU A 1 106 ? 5.790 -3.991 -7.943 1.00 95.94 106 LEU A CA 1
ATOM 833 C C . LEU A 1 106 ? 4.927 -5.166 -7.469 1.00 95.94 106 LEU A C 1
ATOM 835 O O . LEU A 1 106 ? 5.033 -5.549 -6.309 1.00 95.94 106 LEU A O 1
ATOM 839 N N . ARG A 1 107 ? 4.081 -5.738 -8.333 1.00 94.81 107 ARG A N 1
ATOM 840 C CA . ARG A 1 107 ? 3.244 -6.896 -7.978 1.00 94.81 107 ARG A CA 1
ATOM 841 C C . ARG A 1 107 ? 4.078 -8.133 -7.670 1.00 94.81 107 ARG A C 1
ATOM 843 O O . ARG A 1 107 ? 3.788 -8.812 -6.691 1.00 94.81 107 ARG A O 1
ATOM 850 N N . GLN A 1 108 ? 5.092 -8.411 -8.489 1.00 95.00 108 GLN A N 1
ATOM 851 C CA . GLN A 1 108 ? 5.997 -9.550 -8.301 1.00 95.00 108 GLN A CA 1
ATOM 852 C C . GLN A 1 108 ? 6.753 -9.463 -6.972 1.00 95.00 108 GLN A C 1
ATOM 854 O O . GLN A 1 108 ? 6.923 -10.470 -6.294 1.00 95.00 108 GLN A O 1
ATOM 859 N N . GLU A 1 109 ? 7.136 -8.256 -6.562 1.00 95.44 109 GLU A N 1
ATOM 860 C CA . GLU A 1 109 ? 7.801 -8.012 -5.281 1.00 95.44 109 GLU A CA 1
ATOM 861 C C . GLU A 1 109 ? 6.844 -7.794 -4.096 1.00 95.44 109 GLU A C 1
ATOM 863 O O . GLU A 1 109 ? 7.281 -7.420 -3.007 1.00 95.44 109 GLU A O 1
ATOM 868 N N . GLN A 1 110 ? 5.532 -7.946 -4.298 1.00 94.25 110 GLN A N 1
ATOM 869 C CA . GLN A 1 110 ? 4.512 -7.657 -3.285 1.00 94.25 110 GLN A CA 1
ATOM 870 C C . GLN A 1 110 ? 4.640 -6.236 -2.690 1.00 94.25 110 GLN A C 1
ATOM 872 O O . GLN A 1 110 ? 4.455 -6.002 -1.496 1.00 94.25 110 GLN A O 1
ATOM 877 N N . ALA A 1 111 ? 5.005 -5.260 -3.523 1.00 95.38 111 ALA A N 1
ATOM 878 C CA . ALA A 1 111 ? 5.394 -3.911 -3.116 1.00 95.38 111 ALA A CA 1
ATOM 879 C C . ALA A 1 111 ? 4.335 -2.836 -3.427 1.00 95.38 111 ALA A C 1
ATOM 881 O O . ALA A 1 111 ? 4.584 -1.635 -3.197 1.00 95.38 111 ALA A O 1
ATOM 882 N N . LEU A 1 112 ? 3.156 -3.240 -3.924 1.00 94.62 112 LEU A N 1
ATOM 883 C CA . LEU A 1 112 ? 2.017 -2.338 -4.093 1.00 94.62 112 LEU A CA 1
ATOM 884 C C . LEU A 1 112 ? 1.600 -1.734 -2.745 1.00 94.62 112 LEU A C 1
ATOM 886 O O . LEU A 1 112 ? 1.706 -2.361 -1.687 1.00 94.62 112 LEU A O 1
ATOM 890 N N . THR A 1 113 ? 1.157 -0.480 -2.793 1.00 93.06 113 THR A N 1
ATOM 891 C CA . THR A 1 113 ? 0.660 0.281 -1.640 1.00 93.06 113 THR A CA 1
ATOM 892 C C . THR A 1 113 ? -0.703 0.873 -1.962 1.00 93.06 113 THR A C 1
ATOM 894 O O . THR A 1 113 ? -1.069 1.002 -3.128 1.00 93.06 113 THR A O 1
ATOM 897 N N . GLY A 1 114 ? -1.418 1.299 -0.934 1.00 92.62 114 GLY A N 1
ATOM 898 C CA . GLY A 1 114 ? -2.680 2.005 -1.078 1.00 92.62 114 GLY A CA 1
ATOM 899 C C . GLY A 1 114 ? -3.175 2.481 0.274 1.00 92.62 114 GLY A C 1
ATOM 900 O O . GLY A 1 114 ? -2.374 2.858 1.132 1.00 92.62 114 GLY A O 1
ATOM 901 N N . GLU A 1 115 ? -4.482 2.420 0.455 1.00 93.31 115 GLU A N 1
ATOM 902 C CA . GLU A 1 115 ? -5.128 2.761 1.714 1.00 93.31 115 GLU A CA 1
ATOM 903 C C . GLU A 1 115 ? -5.014 1.600 2.708 1.00 93.31 115 GLU A C 1
ATOM 905 O O . GLU A 1 115 ? -4.538 0.511 2.373 1.00 93.31 115 GLU A O 1
ATOM 910 N N . TRP A 1 116 ? -5.412 1.833 3.955 1.00 95.06 116 TRP A N 1
ATOM 911 C CA . TRP A 1 116 ? -5.240 0.884 5.048 1.00 95.06 116 TRP A CA 1
ATOM 912 C C . TRP A 1 116 ? -6.538 0.174 5.415 1.00 95.06 116 TRP A C 1
ATOM 914 O O . TRP A 1 116 ? -7.564 0.801 5.672 1.00 95.06 116 TRP A O 1
ATOM 924 N N . LEU A 1 117 ? -6.455 -1.148 5.501 1.00 96.50 117 LEU A N 1
ATOM 925 C CA . LEU A 1 117 ? -7.345 -1.999 6.273 1.00 96.50 117 LEU A CA 1
ATOM 926 C C . LEU A 1 117 ? -6.729 -2.163 7.666 1.00 96.50 117 LEU A C 1
ATOM 928 O O . LEU A 1 117 ? -5.680 -2.793 7.815 1.00 96.50 117 LEU A O 1
ATOM 932 N N . MET A 1 118 ? -7.364 -1.567 8.670 1.00 97.25 118 MET A N 1
ATOM 933 C CA . MET A 1 118 ? -6.905 -1.589 10.057 1.00 97.25 118 MET A CA 1
ATOM 934 C C . MET A 1 118 ? -7.517 -2.773 10.799 1.00 97.25 118 MET A C 1
ATOM 936 O O . MET A 1 118 ? -8.727 -2.992 10.719 1.00 97.25 118 MET A O 1
ATOM 940 N N . PHE A 1 119 ? -6.706 -3.509 11.555 1.00 98.19 119 PHE A N 1
ATOM 941 C CA . PHE A 1 119 ? -7.183 -4.645 12.340 1.00 98.19 119 PHE A CA 1
ATOM 942 C C . PHE A 1 119 ? -6.400 -4.844 13.642 1.00 98.19 119 PHE A C 1
ATOM 944 O O . PHE A 1 119 ? -5.293 -4.332 13.814 1.00 98.19 119 PHE A O 1
ATOM 951 N N . ALA A 1 120 ? -6.988 -5.597 14.566 1.00 98.00 120 ALA A N 1
ATOM 952 C CA . ALA A 1 120 ? -6.329 -6.090 15.770 1.00 98.00 120 ALA A CA 1
ATOM 953 C C . ALA A 1 120 ? -6.223 -7.618 15.726 1.00 98.00 120 ALA A C 1
ATOM 955 O O . ALA A 1 120 ? -7.107 -8.289 15.193 1.00 98.00 120 ALA A O 1
ATOM 956 N N . GLU A 1 121 ? -5.159 -8.163 16.308 1.00 97.44 121 GLU A N 1
ATOM 957 C CA . GLU A 1 121 ? -5.035 -9.599 16.561 1.00 97.44 121 GLU A CA 1
ATOM 958 C C . GLU A 1 121 ? -5.304 -9.869 18.039 1.00 97.44 121 GLU A C 1
ATOM 960 O O . GLU A 1 121 ? -4.679 -9.269 18.913 1.00 97.44 121 GLU A O 1
ATOM 965 N N . TYR A 1 122 ? -6.253 -10.759 18.320 1.00 97.50 122 TYR A N 1
ATOM 966 C CA . TYR A 1 122 ? -6.627 -11.133 19.678 1.00 97.50 122 TYR A CA 1
ATOM 967 C C . TYR A 1 122 ? -7.036 -12.604 19.725 1.00 97.50 122 TYR A C 1
ATOM 969 O O . TYR A 1 122 ? -7.860 -13.051 18.929 1.00 97.50 122 TYR A O 1
ATOM 977 N N . GLN A 1 123 ? -6.429 -13.369 20.639 1.00 96.38 123 GLN A N 1
ATOM 978 C CA . GLN A 1 123 ? -6.686 -14.807 20.827 1.00 96.38 123 GLN A CA 1
ATOM 979 C C . GLN A 1 123 ? -6.609 -15.628 19.522 1.00 96.38 123 GLN A C 1
ATOM 981 O O . GLN A 1 123 ? -7.448 -16.484 19.250 1.00 96.38 123 GLN A O 1
ATOM 986 N N . GLY A 1 124 ? -5.605 -15.340 18.685 1.00 95.50 124 GLY A N 1
ATOM 987 C CA . GLY A 1 124 ? -5.393 -16.037 17.412 1.00 95.50 124 GLY A CA 1
ATOM 988 C C . GLY A 1 124 ? -6.403 -15.688 16.312 1.00 95.50 124 GLY A C 1
ATOM 989 O O . GLY A 1 124 ? -6.441 -16.371 15.294 1.00 95.50 124 GLY A O 1
ATOM 990 N N . ARG A 1 125 ? -7.222 -14.645 16.499 1.00 97.00 125 ARG A N 1
ATOM 991 C CA . ARG A 1 125 ? -8.195 -14.155 15.514 1.00 97.00 125 ARG A CA 1
ATOM 992 C C . ARG A 1 125 ? -7.907 -12.713 15.122 1.00 97.00 125 ARG A C 1
ATOM 994 O O . ARG A 1 125 ? -7.388 -11.939 15.928 1.00 97.00 125 ARG A O 1
ATOM 1001 N N . ARG A 1 126 ? -8.291 -12.344 13.899 1.00 98.06 126 ARG A N 1
ATOM 1002 C CA . ARG A 1 126 ? -8.225 -10.966 13.397 1.00 98.06 126 ARG A CA 1
ATOM 1003 C C . ARG A 1 126 ? -9.579 -10.283 13.482 1.00 98.06 126 ARG A C 1
ATOM 1005 O O . ARG A 1 126 ? -10.594 -10.838 13.074 1.00 98.06 126 ARG A O 1
ATOM 1012 N N . PHE A 1 127 ? -9.565 -9.056 13.982 1.00 97.81 127 PHE A N 1
ATOM 1013 C CA . PHE A 1 127 ? -10.728 -8.187 14.095 1.00 97.81 127 PHE A CA 1
ATOM 1014 C C . PHE A 1 127 ? -10.508 -6.966 13.208 1.00 97.81 127 PHE A C 1
ATOM 1016 O O . PHE A 1 127 ? -9.690 -6.105 13.528 1.00 97.81 127 PHE A O 1
ATOM 1023 N N . TYR A 1 128 ? -11.207 -6.921 12.076 1.00 97.38 128 TYR A N 1
ATOM 1024 C CA . TYR A 1 128 ? -11.117 -5.853 11.082 1.00 97.38 128 TYR A CA 1
ATOM 1025 C C . TYR A 1 128 ? -11.958 -4.655 11.526 1.00 97.38 128 TYR A C 1
ATOM 1027 O O . TYR A 1 128 ? -13.172 -4.767 11.663 1.00 97.38 128 TYR A O 1
ATOM 1035 N N . LEU A 1 129 ? -11.306 -3.522 11.792 1.00 96.50 129 LEU A N 1
ATOM 1036 C CA . LEU A 1 129 ? -11.904 -2.408 12.535 1.00 96.50 129 LEU A CA 1
ATOM 1037 C C . LEU A 1 129 ? -12.432 -1.311 11.615 1.00 96.50 129 LEU A C 1
ATOM 1039 O O . LEU A 1 129 ? -13.563 -0.857 11.762 1.00 96.50 129 LEU A O 1
ATOM 1043 N N . CYS A 1 130 ? -11.607 -0.854 10.674 1.00 94.81 130 CYS A N 1
ATOM 1044 C CA . CYS A 1 130 ? -11.991 0.207 9.752 1.00 94.81 130 CYS A CA 1
ATOM 1045 C C . CYS A 1 130 ? -11.104 0.250 8.506 1.00 94.81 130 CYS A C 1
ATOM 1047 O O . CYS A 1 130 ? -10.011 -0.322 8.458 1.00 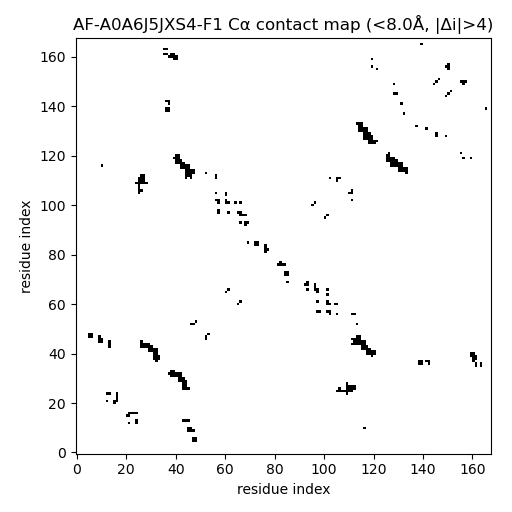94.8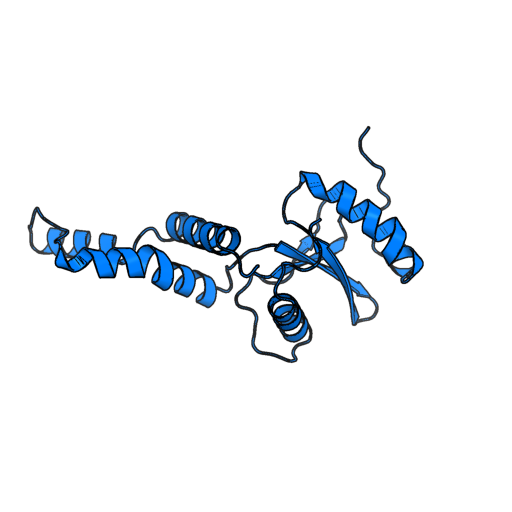1 130 CYS A O 1
ATOM 1049 N N . LEU A 1 131 ? -11.593 0.984 7.506 1.00 93.88 131 LEU A N 1
ATOM 1050 C CA . LEU A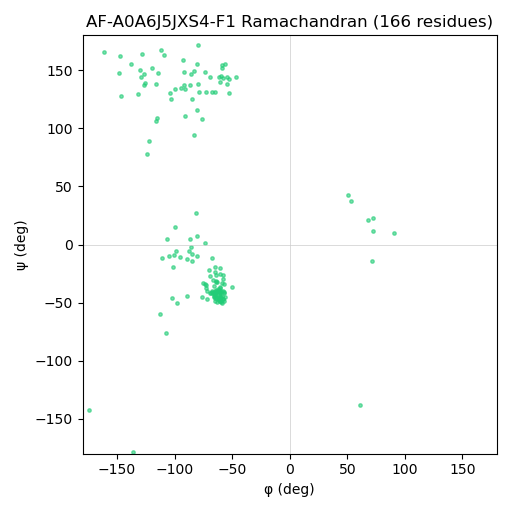 1 131 ? -10.792 1.463 6.389 1.00 93.88 131 LEU A CA 1
ATOM 1051 C C . LEU A 1 131 ? -10.303 2.875 6.702 1.00 93.88 131 LEU A C 1
ATOM 1053 O O . LEU A 1 131 ? -11.075 3.728 7.143 1.00 93.88 131 LEU A O 1
ATOM 1057 N N . ALA A 1 132 ? -9.029 3.120 6.445 1.00 91.62 132 ALA A N 1
ATOM 1058 C CA . ALA A 1 132 ? -8.344 4.349 6.798 1.00 91.62 132 ALA A CA 1
ATOM 1059 C C . ALA A 1 132 ? -7.433 4.804 5.663 1.00 91.62 132 ALA A C 1
ATOM 1061 O O . ALA A 1 132 ? -6.971 3.990 4.862 1.00 91.62 132 ALA A O 1
ATOM 1062 N N . THR A 1 133 ? -7.150 6.104 5.620 1.00 86.88 133 THR A N 1
ATOM 1063 C CA . THR A 1 133 ? -6.091 6.603 4.747 1.00 86.88 133 THR A CA 1
ATOM 1064 C C . THR A 1 133 ? -4.731 6.399 5.393 1.00 86.88 133 THR A C 1
ATOM 1066 O O . THR A 1 133 ? -4.608 6.311 6.615 1.00 86.88 133 THR A O 1
ATOM 1069 N N . HIS A 1 134 ? -3.696 6.331 4.562 1.00 81.38 134 HIS A N 1
ATOM 1070 C CA . HIS A 1 134 ? -2.309 6.205 5.010 1.00 81.38 134 HIS A CA 1
ATOM 1071 C C . HIS A 1 134 ? -1.694 7.558 5.438 1.00 81.38 134 HIS A C 1
ATOM 1073 O O . HIS A 1 134 ? -0.483 7.662 5.660 1.00 81.38 134 HIS A O 1
ATOM 1079 N N . HIS A 1 135 ? -2.498 8.626 5.499 1.00 86.56 135 HIS A N 1
ATOM 1080 C CA . HIS A 1 135 ? -2.034 9.971 5.814 1.00 86.56 135 HIS A CA 1
ATOM 1081 C C . HIS A 1 135 ? -1.956 10.192 7.327 1.00 86.56 135 HIS A C 1
ATOM 1083 O O . HIS A 1 135 ? -2.937 10.075 8.054 1.00 86.56 135 HIS A O 1
ATOM 1089 N N . LYS A 1 136 ? -0.780 10.604 7.813 1.00 83.81 136 LYS A N 1
ATOM 1090 C CA . LYS A 1 136 ? -0.537 10.792 9.254 1.00 83.81 136 LYS A CA 1
ATOM 1091 C C . LYS A 1 136 ? -1.505 11.767 9.928 1.00 83.81 136 LYS A C 1
ATOM 1093 O O . LYS A 1 136 ? -1.859 11.562 11.083 1.00 83.81 136 LYS A O 1
ATOM 1098 N N . ASN A 1 137 ? -1.949 12.800 9.212 1.00 89.25 137 ASN A N 1
ATOM 1099 C CA . ASN A 1 137 ? -2.871 13.810 9.737 1.00 89.25 137 ASN A CA 1
ATOM 1100 C C . ASN A 1 137 ? -4.283 13.271 10.023 1.00 89.25 137 ASN A C 1
ATOM 1102 O O . ASN A 1 137 ? -5.063 13.962 10.664 1.00 89.25 137 ASN A O 1
ATOM 1106 N N . THR A 1 138 ? -4.625 12.059 9.577 1.00 89.31 138 THR A N 1
ATOM 1107 C CA . THR A 1 138 ? -5.915 11.434 9.897 1.00 89.31 138 THR A CA 1
ATOM 1108 C C . THR A 1 138 ? -5.825 10.429 11.038 1.00 89.31 138 THR A C 1
ATOM 1110 O O . THR A 1 138 ? -6.856 9.903 11.446 1.00 89.31 138 THR A O 1
ATOM 1113 N N . HIS A 1 139 ? -4.632 10.125 11.560 1.00 93.88 139 HIS A N 1
ATOM 1114 C CA . HIS A 1 139 ? -4.456 9.057 12.550 1.00 93.88 139 HIS A CA 1
ATOM 1115 C C . HIS A 1 139 ? -5.214 9.317 13.857 1.00 93.88 139 HIS A C 1
ATOM 1117 O O . HIS A 1 139 ? -5.796 8.383 14.402 1.00 93.88 139 HIS A O 1
ATOM 1123 N N . GLU A 1 140 ? -5.236 10.562 14.337 1.00 94.44 140 GLU A N 1
ATOM 1124 C CA . GLU A 1 140 ? -5.999 10.952 15.533 1.00 94.44 140 GLU A CA 1
ATOM 1125 C C . GLU A 1 140 ? -7.494 10.698 15.324 1.00 94.44 140 GLU A C 1
ATOM 1127 O O . GLU A 1 140 ? -8.123 9.990 16.104 1.00 94.44 140 GLU A O 1
ATOM 1132 N N . HIS A 1 141 ? -8.032 11.143 14.186 1.00 93.12 141 HIS A N 1
ATOM 1133 C CA . HIS A 1 141 ? -9.425 10.897 13.830 1.00 93.12 141 HIS A CA 1
ATOM 1134 C C . HIS A 1 141 ? -9.749 9.398 13.697 1.00 93.12 141 HIS A C 1
ATOM 1136 O O . HIS A 1 141 ? -10.798 8.950 14.153 1.00 93.12 141 HIS A O 1
ATOM 1142 N N . ILE A 1 142 ? -8.850 8.602 13.104 1.00 94.62 142 ILE A N 1
ATOM 1143 C CA . ILE A 1 142 ? -9.008 7.140 13.021 1.00 94.62 142 ILE A CA 1
ATOM 1144 C C . ILE A 1 142 ? -9.075 6.538 14.429 1.00 94.62 142 ILE A C 1
ATOM 1146 O O . ILE A 1 142 ? -9.945 5.709 14.693 1.00 94.62 142 ILE A O 1
ATOM 1150 N N . ARG A 1 143 ? -8.191 6.968 15.340 1.00 95.44 143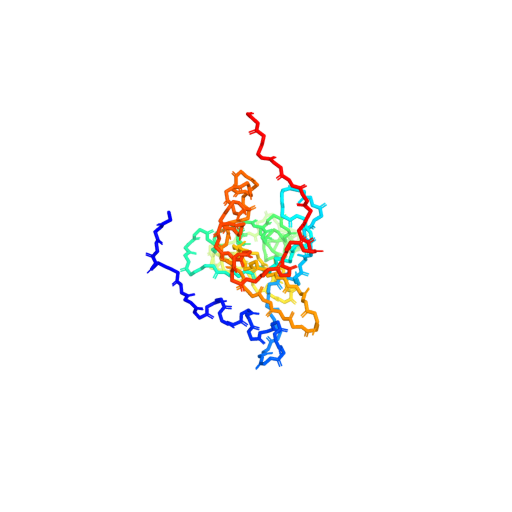 ARG A N 1
ATOM 1151 C CA . ARG A 1 143 ? -8.186 6.492 16.726 1.00 95.44 143 ARG A CA 1
ATOM 1152 C C . ARG A 1 143 ? -9.494 6.827 17.436 1.00 95.44 143 ARG A C 1
ATOM 1154 O O . ARG A 1 143 ? -10.099 5.934 18.017 1.00 95.44 143 ARG A O 1
ATOM 1161 N N . GLU A 1 144 ? -9.969 8.064 17.321 1.00 94.75 144 GLU A N 1
ATOM 1162 C CA . GLU A 1 144 ? -11.239 8.484 17.921 1.00 94.75 144 GLU A CA 1
ATOM 1163 C C . GLU A 1 144 ? -12.429 7.649 17.431 1.00 94.75 144 GLU A C 1
ATOM 1165 O O . GLU A 1 144 ? -13.309 7.309 18.221 1.00 94.75 144 GLU A O 1
ATOM 1170 N N . GLN A 1 145 ? -12.479 7.306 16.139 1.00 93.56 145 GLN A N 1
ATOM 1171 C CA . GLN A 1 145 ? -13.542 6.449 15.602 1.00 93.56 145 GLN A CA 1
ATOM 1172 C C . GLN A 1 145 ? -13.466 5.024 16.162 1.00 93.56 145 GLN A C 1
ATOM 1174 O O . GLN A 1 145 ? -14.495 4.453 16.525 1.00 93.56 145 GLN A O 1
ATOM 1179 N N . ILE A 1 146 ? -12.258 4.464 16.277 1.00 95.56 146 ILE A N 1
ATOM 1180 C CA . ILE A 1 146 ? -12.043 3.142 16.879 1.00 95.56 146 ILE A CA 1
ATOM 1181 C C . ILE A 1 146 ? -12.480 3.147 18.347 1.00 95.56 146 ILE A C 1
ATOM 1183 O O . ILE A 1 146 ? -13.202 2.242 18.757 1.00 95.56 146 ILE A O 1
ATOM 1187 N N . ASP A 1 147 ? -12.115 4.170 19.119 1.00 94.56 147 ASP A N 1
ATOM 1188 C CA . ASP A 1 147 ? -12.489 4.268 20.533 1.00 94.56 147 ASP A CA 1
ATOM 1189 C C . ASP A 1 147 ? -14.011 4.417 20.713 1.00 94.56 147 ASP A C 1
ATOM 1191 O O . ASP A 1 147 ? -14.598 3.800 21.599 1.00 94.56 147 ASP A O 1
ATOM 1195 N N . ARG A 1 148 ? -14.681 5.200 19.855 1.00 93.38 148 ARG A N 1
ATOM 1196 C CA . ARG A 1 148 ? -16.131 5.449 19.962 1.00 93.38 148 ARG A CA 1
ATOM 1197 C C . ARG A 1 148 ? -17.000 4.285 19.500 1.00 93.38 148 ARG A C 1
ATOM 1199 O O . ARG A 1 148 ? -18.102 4.129 20.016 1.00 93.38 148 ARG A O 1
ATOM 1206 N N . VAL A 1 149 ? -16.554 3.530 18.497 1.00 94.25 149 VAL A N 1
ATOM 1207 C CA . VAL A 1 149 ? -17.376 2.498 17.845 1.00 94.25 149 VAL A CA 1
ATOM 1208 C C . VAL A 1 149 ? -16.826 1.110 18.137 1.00 94.25 149 VAL A C 1
ATOM 1210 O O . VAL A 1 149 ? -17.508 0.277 18.727 1.00 94.25 149 VAL A O 1
ATOM 1213 N N . CYS A 1 150 ? -15.577 0.854 17.753 1.00 96.25 150 CYS A N 1
ATOM 1214 C CA . CYS A 1 150 ? -15.005 -0.485 17.826 1.00 96.25 150 CYS A CA 1
ATOM 1215 C C . CYS A 1 150 ? -14.724 -0.923 19.265 1.00 96.25 150 CYS A C 1
ATOM 1217 O O . CYS A 1 150 ? -14.966 -2.078 19.580 1.00 96.25 150 CYS A O 1
ATOM 1219 N N . ALA A 1 151 ? -14.229 -0.043 20.140 1.00 94.88 151 ALA A N 1
ATOM 1220 C CA . ALA A 1 151 ? -13.916 -0.409 21.524 1.00 94.88 151 ALA A CA 1
ATOM 1221 C C . ALA A 1 151 ? -15.172 -0.672 22.373 1.00 94.88 151 ALA A C 1
ATOM 1223 O O . ALA A 1 151 ? -15.091 -1.389 23.368 1.00 94.88 151 ALA A O 1
ATOM 1224 N N . VAL A 1 152 ? -16.329 -0.139 21.964 1.00 94.44 152 VAL A N 1
ATOM 1225 C CA . VAL A 1 152 ? -17.627 -0.446 22.585 1.00 94.44 152 VAL A CA 1
ATOM 1226 C C . VAL A 1 152 ? -18.063 -1.872 22.237 1.00 94.44 152 VAL A C 1
ATOM 1228 O O . VAL A 1 152 ? -18.435 -2.627 23.130 1.00 94.44 152 VAL A O 1
ATOM 1231 N N . GLU A 1 153 ? -17.964 -2.257 20.962 1.00 95.19 153 GLU A N 1
ATOM 1232 C CA . GLU A 1 153 ? -18.318 -3.606 20.484 1.00 95.19 153 GLU A CA 1
ATOM 1233 C C . GLU A 1 153 ? -17.277 -4.666 20.887 1.00 95.19 153 GLU A C 1
ATOM 1235 O O . GLU A 1 153 ? -17.601 -5.814 21.189 1.00 95.19 153 GLU A O 1
ATOM 1240 N N . PHE A 1 154 ? -16.004 -4.274 20.929 1.00 95.69 154 PHE A N 1
ATOM 1241 C CA . PHE A 1 154 ? -14.865 -5.138 21.213 1.00 95.69 154 PHE A CA 1
ATOM 1242 C C . PHE A 1 154 ? -14.047 -4.593 22.397 1.00 95.69 154 PHE A C 1
ATOM 1244 O O . PHE A 1 154 ? -12.957 -4.044 22.196 1.00 95.69 154 PHE A O 1
ATOM 1251 N N . PRO A 1 155 ? -14.508 -4.778 23.653 1.00 95.38 155 PRO A N 1
ATOM 1252 C CA . PRO A 1 155 ? -13.853 -4.205 24.833 1.00 95.38 155 PRO A CA 1
ATOM 1253 C C . PRO A 1 155 ? -12.385 -4.609 25.016 1.00 95.38 155 PRO A C 1
ATOM 1255 O O . PRO A 1 155 ? -11.602 -3.844 25.583 1.00 95.38 155 PRO A O 1
ATOM 1258 N N . PHE A 1 156 ? -11.971 -5.773 24.496 1.00 96.50 156 PHE A N 1
ATOM 1259 C CA . PHE A 1 156 ? -10.574 -6.221 24.543 1.00 96.50 156 PHE A CA 1
ATOM 1260 C C . PHE A 1 156 ? -9.616 -5.266 23.813 1.00 96.50 156 PHE A C 1
ATOM 1262 O O . PHE A 1 156 ? -8.418 -5.281 24.081 1.00 96.50 156 PHE A O 1
ATOM 1269 N N . LEU A 1 157 ? -10.104 -4.411 22.906 1.00 96.50 157 LEU A N 1
ATOM 1270 C CA . LEU A 1 157 ? -9.260 -3.419 22.237 1.00 96.50 157 LEU A CA 1
ATOM 1271 C C . LEU A 1 157 ? -8.573 -2.487 23.241 1.00 96.50 157 LEU A C 1
ATOM 1273 O O . LEU A 1 157 ? -7.444 -2.072 22.996 1.00 96.50 157 LEU A O 1
ATOM 1277 N N . THR A 1 158 ? -9.189 -2.236 24.401 1.00 93.50 158 THR A N 1
ATOM 1278 C CA . THR A 1 158 ? -8.593 -1.449 25.495 1.00 93.50 158 THR A CA 1
ATOM 1279 C C . THR A 1 158 ? -7.360 -2.106 26.123 1.00 93.50 158 THR A C 1
ATOM 1281 O O . THR A 1 158 ? -6.548 -1.414 26.727 1.00 93.50 158 THR A O 1
ATOM 1284 N N . THR A 1 159 ? -7.173 -3.420 25.951 1.00 95.00 159 THR A N 1
ATOM 1285 C CA . THR A 1 159 ? -5.970 -4.134 26.411 1.00 95.00 159 THR A CA 1
ATOM 1286 C C . THR A 1 159 ? -4.856 -4.149 25.363 1.00 95.00 159 THR A C 1
ATOM 1288 O O . THR A 1 159 ? -3.740 -4.558 25.669 1.00 95.00 159 THR A O 1
ATOM 1291 N N . ILE A 1 160 ? -5.155 -3.767 24.117 1.00 94.69 160 ILE A N 1
ATOM 1292 C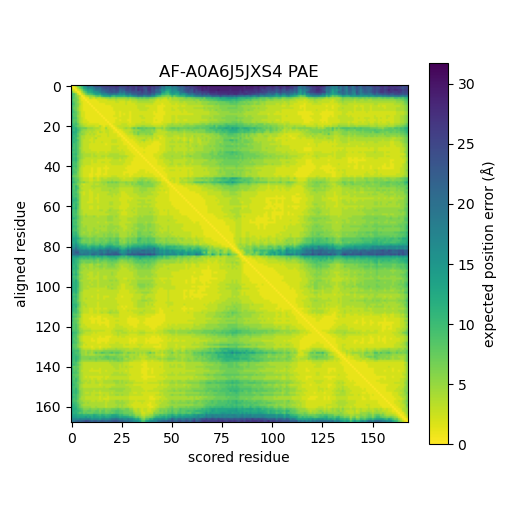 CA . ILE A 1 160 ? -4.204 -3.730 22.994 1.00 94.69 160 ILE A CA 1
ATOM 1293 C C . ILE A 1 160 ? -3.746 -2.293 22.738 1.00 94.69 160 ILE A C 1
ATOM 1295 O O . ILE A 1 160 ? -2.559 -2.035 22.529 1.00 94.69 160 ILE A O 1
ATOM 1299 N N . LEU A 1 161 ? -4.696 -1.361 22.720 1.00 93.50 161 LEU A N 1
ATOM 1300 C CA . LEU A 1 161 ? -4.458 0.046 22.446 1.00 93.50 161 LEU A CA 1
ATOM 1301 C C . LEU A 1 161 ? -3.753 0.704 23.627 1.00 93.50 161 LEU A C 1
ATOM 1303 O O . LEU A 1 161 ? -4.196 0.608 24.768 1.00 93.50 161 LEU A O 1
ATOM 1307 N N . GLU A 1 162 ? -2.681 1.440 23.343 1.00 91.31 162 GLU A N 1
ATOM 1308 C CA . GLU A 1 162 ? -2.084 2.291 24.367 1.00 91.31 162 GLU A CA 1
ATOM 1309 C C . GLU A 1 162 ? -3.016 3.462 24.708 1.00 91.31 162 GLU A C 1
ATOM 1311 O O . GLU A 1 162 ? -3.661 4.020 23.801 1.00 91.31 162 GLU A O 1
ATOM 1316 N N . PRO A 1 163 ? -3.060 3.876 25.990 1.00 88.44 163 PRO A N 1
ATOM 1317 C CA . PRO A 1 163 ? -3.666 5.138 26.378 1.00 88.44 163 PRO A CA 1
ATOM 1318 C C . PRO A 1 163 ? -3.080 6.277 25.544 1.00 88.44 163 PRO A C 1
ATOM 1320 O O . PRO A 1 163 ? -1.863 6.402 25.390 1.00 88.44 163 PRO A O 1
ATOM 1323 N N . TRP A 1 164 ? -3.960 7.091 24.983 1.00 91.25 164 TRP A N 1
ATOM 1324 C CA . TRP A 1 164 ? -3.605 8.229 24.155 1.00 91.25 164 TRP A CA 1
ATOM 1325 C C . TRP A 1 164 ? -4.665 9.313 24.336 1.00 91.25 164 TRP A C 1
ATOM 1327 O O . TRP A 1 164 ? -5.838 8.999 24.534 1.00 91.25 164 TRP A O 1
ATOM 1337 N N . SER A 1 165 ? -4.237 10.567 24.241 1.00 84.25 165 SER A N 1
ATOM 1338 C CA . SER A 1 165 ? -5.107 11.739 24.250 1.00 84.25 165 SER A CA 1
ATOM 1339 C C . SER A 1 165 ? -4.762 12.620 23.047 1.00 84.25 165 SER A C 1
ATOM 1341 O O . SER A 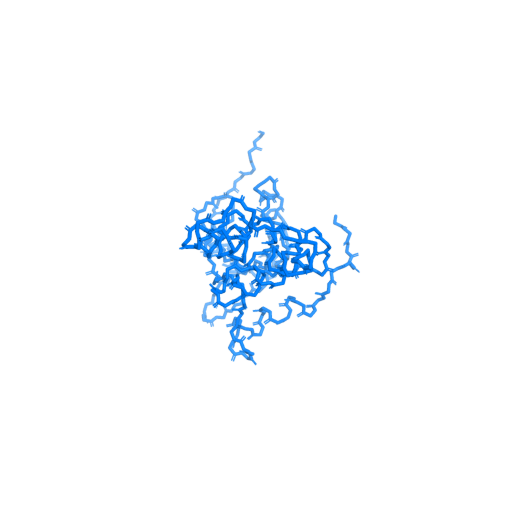1 165 ? -3.574 12.718 22.722 1.00 84.25 165 SER A O 1
ATOM 1343 N N . PRO A 1 166 ? -5.751 13.272 22.409 1.00 79.69 166 PRO A N 1
ATOM 1344 C CA . PRO A 1 166 ? -5.513 14.216 21.322 1.00 79.69 166 PRO A CA 1
ATOM 1345 C C . PRO A 1 166 ? -4.506 15.295 21.696 1.00 79.69 166 PRO A C 1
ATOM 1347 O O . PRO A 1 166 ? -4.499 15.789 22.828 1.00 79.69 166 PRO A O 1
ATOM 1350 N N . SER A 1 167 ? -3.671 15.666 20.730 1.00 75.06 167 SER A N 1
ATOM 1351 C CA . SER A 1 167 ? -2.830 16.853 20.846 1.00 75.06 167 SER A CA 1
ATOM 1352 C C . SER A 1 167 ? -3.748 18.085 20.839 1.00 75.06 167 SER A C 1
ATOM 1354 O O . SER A 1 167 ? -4.653 18.148 20.007 1.00 75.06 167 SER A O 1
ATOM 1356 N N . GLN A 1 168 ? -3.568 19.019 21.783 1.00 57.09 168 GLN A N 1
ATOM 1357 C CA . GLN A 1 168 ? -4.323 20.285 21.801 1.00 57.09 168 GLN A CA 1
ATOM 1358 C C . GLN A 1 168 ? -3.989 21.171 20.599 1.00 57.09 168 GLN A C 1
ATOM 1360 O O . GLN A 1 168 ? -2.807 21.167 20.182 1.00 57.09 168 GLN A O 1
#

Organism: NCBI:txid95486

pLDDT: mean 91.64, std 9.75, range [38.91, 98.19]

Sequence (168 aa):
MKSGRGNPFTVLEEIDALEGRSRPSQHKPPIQNRHQPLKNLWHKHYQQSDLASMALNVKRALSKYGIPFVQQKIDEAAAAGEERYIAIEHVNDIANDAISGNLGRLRQEQALTGEWLMFAEYQGRRFYLCLATHHKNTHEHIREQIDRVCAVEFPFLTTILEPWSPSQ

Solvent-accessible surface area (backbone atoms only — not comparable to full-atom values): 9630 Å² total; per-residue (Å²): 133,81,82,90,76,70,61,64,62,44,52,49,54,48,49,30,25,72,72,67,74,48,68,82,61,40,30,39,75,70,44,69,35,88,49,84,63,50,24,68,31,33,37,31,44,31,60,55,91,47,69,66,45,50,48,53,44,30,53,54,29,33,74,72,61,51,44,60,68,56,53,51,32,45,54,54,21,57,77,71,73,45,94,75,54,79,58,81,84,44,53,63,56,50,54,41,36,41,39,60,47,30,46,48,53,31,41,77,66,22,59,38,62,48,34,28,45,32,28,42,80,55,96,93,40,80,46,79,73,48,78,44,71,76,51,76,90,47,38,61,62,52,38,54,50,39,60,71,51,48,32,68,80,39,59,68,48,66,79,57,44,66,92,76,77,84,83,131

Foldseek 3Di:
DPPPQFDVVQVVQQVCLVVVNDDHALADDWDADCDPDRHLKIKTFTAGPDPVLLVVQLVVLCVVPPQVVQVVQVVVCVVVVHPDRDDPVCPVVSVCSSRVVSSVVSSVVSHRGFWIQIWHDDPNDIDGQDTGGPDPVCRVVVSVSCVVPVCVVPVCVVVRGDDDDDDD

Secondary structure (DSSP, 8-state):
--TT-S-HHHHHHHHHHHTTSSSPPSBPPPEE--STTSTT-EEEEE--SSHHHHHHHHHHHHHHH--HHHHHHHHHHHHHT-S----GGGHHHHHHIIIIIHHHHHHHTT-B--EEEEEEEETTEEEEEEEE-S-GGGHHHHHHHIIIIIHHH-GGGGGTSPP-----

Mean predicted aligned error: 5.19 Å

Radius of gyration: 20.97 Å; Cα contacts (8 Å, |Δi|>4): 213; chains: 1; bounding box: 49×39×60 Å